Protein AF-A0A2N2P9V5-F1 (afdb_monomer_lite)

pLDDT: mean 80.11, std 11.44, range [45.22, 93.62]

Structure (mmCIF, N/CA/C/O backbone):
data_AF-A0A2N2P9V5-F1
#
_entry.id   AF-A0A2N2P9V5-F1
#
loop_
_atom_site.group_PDB
_atom_site.id
_atom_site.type_symbol
_atom_site.label_atom_id
_atom_site.label_alt_id
_atom_site.label_comp_id
_atom_site.label_asym_id
_atom_site.label_entity_id
_atom_site.label_seq_id
_atom_site.pdbx_PDB_ins_code
_atom_site.Cartn_x
_atom_site.Cartn_y
_atom_site.Cartn_z
_atom_site.occupancy
_atom_site.B_iso_or_equiv
_atom_site.auth_seq_id
_atom_site.auth_comp_id
_atom_site.auth_asym_id
_atom_site.auth_atom_id
_atom_site.pdbx_PDB_model_num
ATOM 1 N N . MET A 1 1 ? 6.925 1.465 0.006 1.00 77.19 1 MET A N 1
ATOM 2 C CA . MET A 1 1 ? 7.018 1.999 -1.367 1.00 77.19 1 MET A CA 1
ATOM 3 C C . MET A 1 1 ? 5.966 1.330 -2.227 1.00 77.19 1 MET A C 1
ATOM 5 O O . MET A 1 1 ? 5.758 0.132 -2.073 1.00 77.19 1 MET A O 1
ATOM 9 N N . LEU A 1 2 ? 5.295 2.099 -3.077 1.00 81.44 2 LEU A N 1
ATOM 10 C CA . LEU A 1 2 ? 4.470 1.580 -4.163 1.00 81.44 2 LEU A CA 1
ATOM 11 C C . LEU A 1 2 ? 5.374 1.218 -5.333 1.00 81.44 2 LEU A C 1
ATOM 13 O O . LEU A 1 2 ? 6.295 1.972 -5.643 1.00 81.44 2 LEU A O 1
ATOM 17 N N . ASP A 1 3 ? 5.104 0.077 -5.952 1.00 83.06 3 ASP A N 1
ATOM 18 C CA . ASP A 1 3 ? 5.761 -0.371 -7.174 1.00 83.06 3 ASP A CA 1
ATOM 19 C C . ASP A 1 3 ? 4.865 -0.025 -8.368 1.00 83.06 3 ASP A C 1
ATOM 21 O O . ASP A 1 3 ? 3.714 -0.461 -8.438 1.00 83.06 3 ASP A O 1
ATOM 25 N N . TRP A 1 4 ? 5.389 0.791 -9.281 1.00 83.06 4 TRP A N 1
ATOM 26 C CA . TRP A 1 4 ? 4.712 1.206 -10.511 1.00 83.06 4 TRP A CA 1
ATOM 27 C C . TRP A 1 4 ? 5.159 0.386 -11.733 1.00 83.06 4 TRP A C 1
ATOM 29 O O . TRP A 1 4 ? 4.723 0.653 -12.856 1.00 83.06 4 TRP A O 1
ATOM 39 N N . GLY A 1 5 ? 6.038 -0.599 -11.542 1.00 79.81 5 GLY A N 1
ATOM 40 C CA . GLY A 1 5 ? 6.714 -1.343 -12.597 1.00 79.81 5 GLY A CA 1
ATOM 41 C C . GLY A 1 5 ? 7.853 -0.552 -13.249 1.00 79.81 5 GLY A C 1
ATOM 42 O O . GLY A 1 5 ? 8.105 0.613 -12.942 1.00 79.81 5 GLY A O 1
ATOM 43 N N . ASN A 1 6 ? 8.570 -1.188 -14.183 1.00 83.56 6 ASN A N 1
ATOM 44 C CA . ASN A 1 6 ? 9.707 -0.586 -14.899 1.00 83.56 6 ASN A CA 1
ATOM 45 C C . ASN A 1 6 ? 10.760 0.034 -13.968 1.00 83.56 6 ASN A C 1
ATOM 47 O O . ASN A 1 6 ? 11.271 1.117 -14.260 1.00 83.56 6 ASN A O 1
ATOM 51 N N . HIS A 1 7 ? 11.054 -0.630 -12.847 1.00 83.69 7 HIS A N 1
ATOM 52 C CA . HIS A 1 7 ? 11.999 -0.149 -11.837 1.00 83.69 7 HIS A CA 1
ATOM 53 C C . HIS A 1 7 ? 11.586 1.156 -11.140 1.00 83.69 7 HIS A C 1
ATOM 55 O O . HIS A 1 7 ? 12.412 1.763 -10.462 1.00 83.69 7 HIS A O 1
ATOM 61 N N . ARG A 1 8 ? 10.336 1.613 -11.294 1.00 83.94 8 ARG A N 1
ATOM 62 C CA . ARG A 1 8 ? 9.841 2.852 -10.688 1.00 83.94 8 ARG A CA 1
ATOM 63 C C . ARG A 1 8 ? 9.098 2.553 -9.406 1.00 83.94 8 ARG A C 1
ATOM 65 O O . ARG A 1 8 ? 8.140 1.785 -9.386 1.00 83.94 8 ARG A O 1
ATOM 72 N N . PHE A 1 9 ? 9.489 3.258 -8.361 1.00 84.94 9 PHE A N 1
ATOM 73 C CA . PHE A 1 9 ? 8.875 3.141 -7.059 1.00 84.94 9 PHE A CA 1
ATOM 74 C C . PHE A 1 9 ? 8.556 4.517 -6.496 1.00 84.94 9 PHE A C 1
ATOM 76 O O . PHE A 1 9 ? 9.220 5.498 -6.825 1.00 84.94 9 PHE A O 1
ATOM 83 N N . GLN A 1 10 ? 7.552 4.587 -5.630 1.00 84.50 10 GLN A N 1
ATOM 84 C CA . GLN A 1 10 ? 7.182 5.816 -4.936 1.00 84.50 10 GLN A CA 1
ATOM 85 C C . GLN A 1 10 ? 7.101 5.577 -3.434 1.00 84.50 10 GLN A C 1
ATOM 87 O O . GLN A 1 10 ? 6.495 4.606 -2.967 1.00 84.50 10 GLN A O 1
ATOM 92 N N . ASP A 1 11 ? 7.714 6.462 -2.661 1.00 82.81 11 ASP A N 1
ATOM 93 C CA . ASP A 1 11 ? 7.527 6.492 -1.222 1.00 82.81 11 ASP A CA 1
ATOM 94 C C . ASP A 1 11 ? 6.146 7.077 -0.883 1.00 82.81 11 ASP A C 1
ATOM 96 O O . ASP A 1 11 ? 5.784 8.157 -1.337 1.00 82.81 11 ASP A O 1
ATOM 100 N N . ILE A 1 12 ? 5.347 6.350 -0.098 1.00 79.31 12 ILE A N 1
ATOM 101 C CA . ILE A 1 12 ? 3.970 6.757 0.240 1.00 79.31 12 ILE A CA 1
ATOM 102 C C . ILE A 1 12 ? 3.904 7.838 1.321 1.00 79.31 12 ILE A C 1
ATOM 104 O O . ILE A 1 12 ? 2.836 8.396 1.555 1.00 79.31 12 ILE A O 1
ATOM 108 N N . TYR A 1 13 ? 5.010 8.085 2.019 1.00 76.62 13 TYR A N 1
ATOM 109 C CA . TYR A 1 13 ? 5.097 9.061 3.092 1.00 76.62 13 TYR A CA 1
ATOM 110 C C . TYR A 1 13 ? 5.611 10.408 2.571 1.00 76.62 13 TYR A C 1
ATOM 112 O O . TYR A 1 13 ? 4.977 11.431 2.821 1.00 76.62 13 TYR A O 1
ATOM 120 N N . SER A 1 14 ? 6.728 10.421 1.836 1.00 78.50 14 SER A N 1
ATOM 121 C CA . SER A 1 14 ? 7.296 11.645 1.249 1.00 78.50 14 SER A CA 1
ATOM 122 C C . SER A 1 14 ? 6.717 11.983 -0.125 1.00 78.50 14 SER A C 1
ATOM 124 O O . SER A 1 14 ? 6.754 13.140 -0.536 1.00 78.50 14 SER A O 1
ATOM 126 N N . GLY A 1 15 ? 6.188 10.989 -0.841 1.00 78.31 15 GLY A N 1
ATOM 127 C CA . GLY A 1 15 ? 5.758 11.132 -2.228 1.00 78.31 15 GLY A CA 1
ATOM 128 C C . GLY A 1 15 ? 6.885 11.058 -3.253 1.00 78.31 15 GLY A C 1
ATOM 129 O O . GLY A 1 15 ? 6.605 11.093 -4.452 1.00 78.31 15 GLY A O 1
ATOM 130 N N . GLU A 1 16 ? 8.139 10.946 -2.808 1.00 82.44 16 GLU A N 1
ATOM 131 C CA . GLU A 1 16 ? 9.305 10.913 -3.686 1.00 82.44 16 GLU A CA 1
ATOM 132 C C . GLU A 1 16 ? 9.302 9.659 -4.563 1.00 82.44 16 GLU A C 1
ATOM 134 O O . GLU A 1 16 ? 9.095 8.535 -4.096 1.00 82.44 16 GLU A O 1
ATOM 139 N N . SER A 1 17 ? 9.557 9.855 -5.856 1.00 84.56 17 SER A N 1
ATOM 140 C CA . SER A 1 17 ? 9.758 8.768 -6.808 1.00 84.56 17 SER A CA 1
ATOM 141 C C . SER A 1 17 ? 11.236 8.404 -6.908 1.00 84.56 17 SER A C 1
ATOM 143 O O . SER A 1 17 ? 12.090 9.286 -6.999 1.00 84.56 17 SER A O 1
ATOM 145 N N . VAL A 1 18 ? 11.535 7.114 -6.995 1.00 84.88 18 VAL A N 1
ATOM 146 C CA . VAL A 1 18 ? 12.887 6.595 -7.205 1.00 84.88 18 VAL A CA 1
ATOM 147 C C . VAL A 1 18 ? 12.882 5.536 -8.303 1.00 84.88 18 VAL A C 1
ATOM 149 O O . VAL A 1 18 ? 11.937 4.755 -8.429 1.00 84.88 18 VAL A O 1
ATOM 152 N N . ILE A 1 19 ? 13.945 5.515 -9.107 1.00 85.12 19 ILE A N 1
ATOM 153 C CA . ILE A 1 19 ? 14.213 4.445 -10.069 1.00 85.12 19 ILE A CA 1
ATOM 154 C C . ILE A 1 19 ? 15.285 3.540 -9.465 1.00 85.12 19 ILE A C 1
ATOM 156 O O . ILE A 1 19 ? 16.374 4.011 -9.143 1.00 85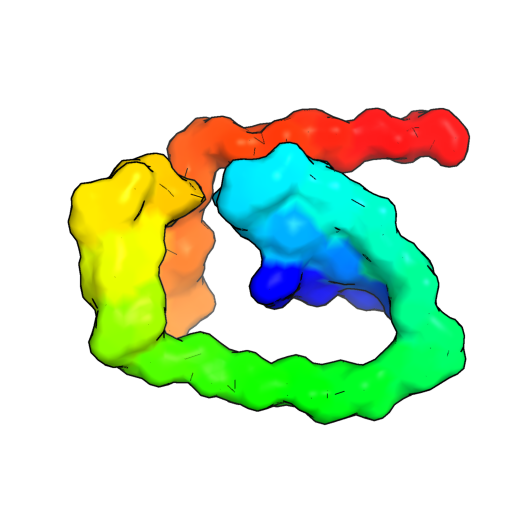.12 19 ILE A O 1
ATOM 160 N N . LEU A 1 20 ? 14.979 2.256 -9.286 1.00 81.88 20 LEU A N 1
ATOM 161 C CA . LEU A 1 20 ? 15.894 1.275 -8.703 1.00 81.88 20 LEU A CA 1
ATOM 162 C C . LEU A 1 20 ? 16.379 0.301 -9.777 1.00 81.88 20 LEU A C 1
ATOM 164 O O . LEU A 1 20 ? 15.612 -0.523 -10.247 1.00 81.88 20 LEU A O 1
ATOM 168 N N . GLU A 1 21 ? 17.662 0.344 -10.135 1.00 73.88 21 GLU A N 1
ATOM 169 C CA . GLU A 1 21 ? 18.235 -0.461 -11.234 1.00 73.88 21 GLU A CA 1
ATOM 170 C C . GLU A 1 21 ? 18.195 -1.986 -11.031 1.00 73.88 21 GLU A C 1
ATOM 172 O O . GLU A 1 21 ? 18.497 -2.736 -11.955 1.00 73.88 21 GLU A O 1
ATOM 177 N N . ASN A 1 22 ? 17.847 -2.453 -9.833 1.00 67.00 22 ASN A N 1
ATOM 178 C CA . ASN A 1 22 ? 17.781 -3.869 -9.503 1.00 67.00 22 ASN A CA 1
ATOM 179 C C . ASN A 1 22 ? 16.363 -4.234 -9.068 1.00 67.00 22 ASN A C 1
ATOM 181 O O . ASN A 1 22 ? 15.734 -3.474 -8.326 1.00 67.00 22 ASN A O 1
ATOM 1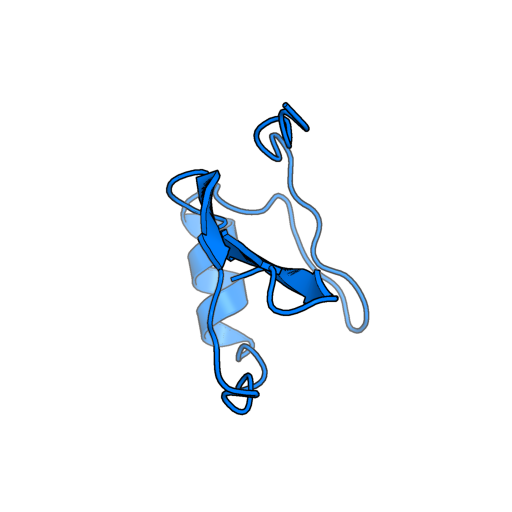85 N N . GLU A 1 23 ? 15.906 -5.427 -9.454 1.00 63.34 23 GLU A N 1
ATOM 186 C CA . GLU A 1 23 ? 14.709 -6.073 -8.906 1.00 63.34 23 GLU A CA 1
ATOM 187 C C . GLU A 1 23 ? 14.959 -6.413 -7.427 1.00 63.34 23 GLU A C 1
ATOM 189 O O . GLU A 1 23 ? 15.230 -7.551 -7.043 1.00 63.34 23 GLU A O 1
ATOM 194 N N . MET A 1 24 ? 14.954 -5.398 -6.562 1.00 59.69 24 MET A N 1
ATOM 195 C CA . MET A 1 24 ? 14.976 -5.625 -5.128 1.00 59.69 24 MET A CA 1
ATOM 196 C C . MET A 1 24 ? 13.660 -6.288 -4.749 1.00 59.69 24 MET A C 1
ATOM 198 O O . MET A 1 24 ? 12.588 -5.733 -4.979 1.00 59.69 24 MET A O 1
ATOM 202 N N . ALA A 1 25 ? 13.762 -7.484 -4.166 1.00 56.81 25 ALA A N 1
ATOM 203 C CA . ALA A 1 25 ? 12.629 -8.195 -3.607 1.00 56.81 25 ALA A CA 1
ATOM 204 C C . ALA A 1 25 ? 11.869 -7.257 -2.660 1.00 56.81 25 ALA A C 1
ATOM 206 O O . ALA A 1 25 ? 12.372 -6.866 -1.604 1.00 56.81 25 ALA A O 1
ATOM 207 N N . THR A 1 26 ? 10.662 -6.870 -3.059 1.00 66.06 26 THR A N 1
ATOM 208 C CA . THR A 1 26 ? 9.758 -6.119 -2.203 1.00 66.06 26 THR A CA 1
ATOM 209 C C . THR A 1 26 ? 9.231 -7.079 -1.146 1.00 66.06 26 THR A C 1
ATOM 211 O O . THR A 1 26 ? 8.612 -8.102 -1.438 1.00 66.06 26 THR A O 1
ATOM 214 N N . PHE A 1 27 ? 9.533 -6.790 0.118 1.00 70.62 27 PHE A N 1
ATOM 215 C CA . PHE A 1 27 ? 8.958 -7.551 1.217 1.00 70.62 27 PHE A CA 1
ATOM 216 C C . PHE A 1 27 ? 7.493 -7.139 1.391 1.00 70.62 27 PHE A C 1
ATOM 218 O O . PHE A 1 27 ? 7.195 -5.941 1.356 1.00 70.62 27 PHE A O 1
ATOM 225 N N . PRO A 1 28 ? 6.574 -8.098 1.590 1.00 75.12 28 PRO A N 1
ATOM 226 C CA . PRO A 1 28 ? 5.185 -7.771 1.857 1.00 75.12 28 PRO A CA 1
ATOM 227 C C . PRO A 1 28 ? 5.090 -6.977 3.158 1.00 75.12 28 PRO A C 1
ATOM 229 O O . PRO A 1 28 ? 5.724 -7.319 4.160 1.00 75.12 28 PRO A O 1
ATOM 232 N N . ILE A 1 29 ? 4.276 -5.925 3.133 1.00 81.69 29 ILE A N 1
ATOM 233 C CA . ILE A 1 29 ? 3.999 -5.124 4.318 1.00 81.69 29 ILE A CA 1
ATOM 234 C C . ILE A 1 29 ? 3.207 -5.953 5.334 1.00 81.69 29 ILE A C 1
ATOM 236 O O . ILE A 1 29 ? 2.270 -6.676 4.985 1.00 81.69 29 ILE A O 1
ATOM 240 N N . LYS A 1 30 ? 3.590 -5.877 6.605 1.00 89.25 30 LYS A N 1
ATOM 241 C CA . LYS A 1 30 ? 2.926 -6.592 7.696 1.00 89.25 30 LYS A CA 1
ATOM 242 C C . LYS A 1 30 ? 1.712 -5.812 8.185 1.00 89.25 30 LYS A C 1
ATOM 244 O O . LYS A 1 30 ? 1.669 -4.586 8.136 1.00 89.25 30 LYS A O 1
ATOM 249 N N . GLU A 1 31 ? 0.762 -6.520 8.783 1.00 90.31 31 GLU A N 1
ATOM 250 C CA . GLU A 1 31 ? -0.447 -5.917 9.358 1.00 90.31 31 GL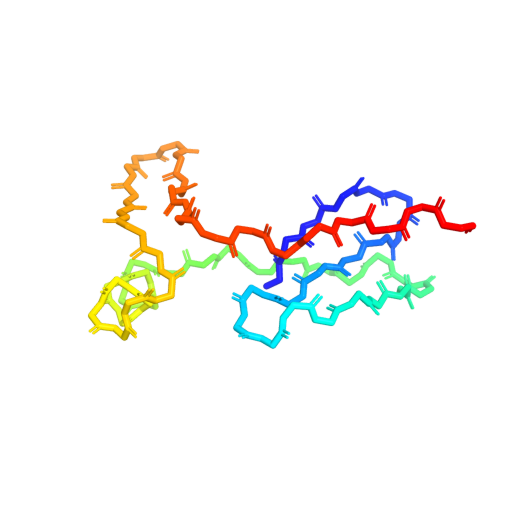U A CA 1
ATOM 251 C C . GLU A 1 31 ? -0.137 -4.828 10.402 1.00 90.31 31 GLU A C 1
ATOM 253 O O . GLU A 1 31 ? -0.751 -3.765 10.404 1.00 90.31 31 GLU A O 1
ATOM 258 N N . ASN A 1 32 ? 0.876 -5.033 11.252 1.00 92.06 32 ASN A N 1
ATOM 259 C CA . ASN A 1 32 ? 1.290 -4.020 12.230 1.00 92.06 32 ASN A CA 1
ATOM 260 C C . ASN A 1 32 ? 1.831 -2.741 11.571 1.00 92.06 32 ASN A C 1
ATOM 262 O O . ASN A 1 32 ? 1.619 -1.649 12.095 1.00 92.06 32 ASN A O 1
ATOM 266 N N . GLU A 1 33 ? 2.498 -2.865 10.423 1.00 89.50 33 GLU A N 1
ATOM 267 C CA . GLU A 1 33 ? 2.997 -1.721 9.654 1.00 89.50 33 GLU A CA 1
ATOM 268 C C . GLU A 1 33 ? 1.831 -0.988 8.978 1.00 89.50 33 GLU A C 1
ATOM 270 O O . GLU A 1 33 ? 1.766 0.238 9.024 1.00 89.50 33 GLU A O 1
ATOM 275 N N . LEU A 1 34 ? 0.847 -1.725 8.452 1.00 90.56 34 LEU A N 1
ATOM 276 C CA . LEU A 1 34 ? -0.397 -1.159 7.918 1.00 90.56 34 LEU A CA 1
ATOM 277 C C . LEU A 1 34 ? -1.218 -0.427 8.991 1.00 90.56 34 LEU A C 1
ATOM 279 O O . LEU A 1 34 ? -1.737 0.662 8.747 1.00 90.56 34 LEU A O 1
ATOM 283 N N . ASN A 1 35 ? -1.308 -0.981 10.201 1.00 93.44 35 ASN A N 1
ATOM 284 C CA . ASN A 1 35 ? -1.967 -0.327 11.333 1.00 93.44 35 ASN A CA 1
ATOM 285 C C . ASN A 1 35 ? -1.265 0.971 11.726 1.00 93.44 35 ASN A C 1
ATOM 287 O O . ASN A 1 35 ? -1.931 1.981 11.970 1.00 93.44 35 ASN A O 1
ATOM 291 N N . TRP A 1 36 ? 0.068 0.961 11.744 1.00 91.75 36 TRP A N 1
ATOM 292 C CA . TRP A 1 36 ? 0.849 2.163 11.996 1.00 91.75 36 TRP A CA 1
ATOM 293 C C . TRP A 1 36 ? 0.587 3.229 10.922 1.00 91.75 36 TRP A C 1
ATOM 295 O O . TRP A 1 36 ? 0.202 4.341 11.279 1.00 91.75 36 TRP A O 1
ATOM 305 N N . LEU A 1 37 ? 0.655 2.870 9.635 1.00 88.00 37 LEU A N 1
ATOM 306 C CA . LEU A 1 37 ? 0.377 3.775 8.509 1.00 88.00 37 LEU A CA 1
ATOM 307 C C . LEU A 1 37 ? -1.039 4.364 8.538 1.00 88.00 37 LEU A C 1
ATOM 309 O O . LEU A 1 37 ? -1.258 5.513 8.151 1.00 88.00 37 LEU A O 1
ATOM 313 N N . LYS A 1 38 ? -2.023 3.577 8.982 1.00 91.69 38 LYS A N 1
ATOM 314 C CA . LYS A 1 38 ? -3.397 4.055 9.159 1.00 91.69 38 LYS A CA 1
ATOM 315 C C . LYS A 1 38 ? -3.479 5.051 10.315 1.00 91.69 38 LYS A C 1
ATOM 317 O O . LYS A 1 38 ? -4.126 6.086 10.191 1.00 91.69 38 LYS A O 1
ATOM 322 N N . SER A 1 39 ? -2.812 4.759 11.433 1.00 91.25 39 SER A N 1
ATOM 323 C CA . SER A 1 39 ? -2.793 5.644 12.605 1.00 91.25 39 SER A CA 1
ATOM 324 C C . SER A 1 39 ? -2.036 6.955 12.370 1.00 91.25 39 SER A C 1
ATOM 326 O O . SER A 1 39 ? -2.415 7.977 12.936 1.00 91.25 39 SER A O 1
ATOM 328 N N . SER A 1 40 ? -1.010 6.948 11.511 1.00 89.12 40 SER A N 1
ATOM 329 C CA . SER A 1 40 ? -0.259 8.143 11.112 1.00 89.12 40 SER A CA 1
ATOM 330 C C . SER A 1 40 ? -0.995 9.005 10.082 1.00 89.12 40 SER A C 1
ATOM 332 O O . SER A 1 40 ? -0.526 10.093 9.758 1.00 89.12 40 SER A O 1
ATOM 3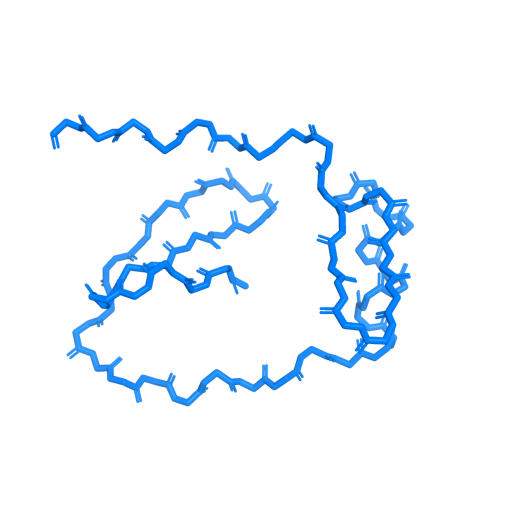34 N N . GLY A 1 41 ? -2.129 8.532 9.552 1.00 87.06 41 GLY A N 1
ATOM 335 C CA . GLY A 1 41 ? -2.889 9.207 8.499 1.00 87.06 41 GLY A CA 1
ATOM 336 C C . GLY A 1 41 ? -2.266 9.095 7.104 1.00 87.06 41 GLY A C 1
ATOM 337 O O . GLY A 1 41 ? -2.734 9.756 6.181 1.00 87.06 41 GLY A O 1
ATOM 338 N N . THR A 1 42 ? -1.235 8.261 6.931 1.00 85.25 42 THR A N 1
ATOM 339 C CA . THR A 1 42 ? -0.574 8.033 5.635 1.00 85.25 42 THR A CA 1
ATOM 340 C C . THR A 1 42 ? -1.477 7.254 4.676 1.00 85.25 42 THR A C 1
ATOM 342 O O . THR A 1 42 ? -1.481 7.511 3.475 1.00 85.25 42 THR A O 1
ATOM 345 N N . ILE A 1 43 ? -2.288 6.333 5.2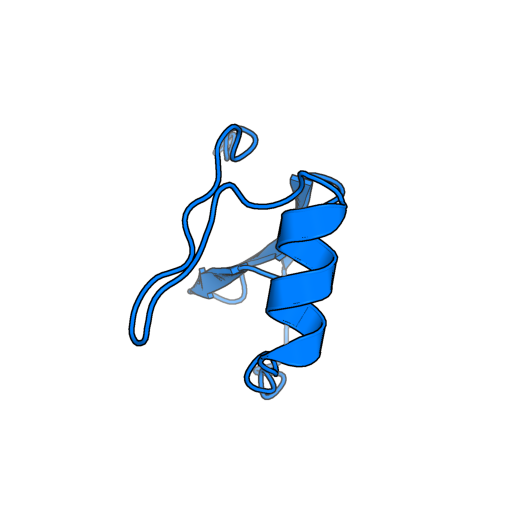03 1.00 90.00 43 ILE A N 1
ATOM 346 C CA . ILE A 1 43 ? -3.319 5.610 4.446 1.00 90.00 43 ILE A CA 1
ATOM 347 C C . ILE A 1 43 ? -4.690 5.829 5.095 1.00 90.00 43 ILE A C 1
ATOM 349 O O . ILE A 1 43 ? -4.793 6.018 6.307 1.00 90.00 43 ILE A O 1
ATOM 353 N N . SER A 1 44 ? -5.760 5.766 4.303 1.00 91.00 44 SER A N 1
ATOM 354 C CA . SER A 1 44 ? -7.138 5.840 4.805 1.00 91.00 44 SER A CA 1
ATOM 355 C C . SER A 1 44 ? -7.617 4.511 5.388 1.00 91.00 44 SER A C 1
ATOM 357 O O . SER A 1 44 ? -8.428 4.470 6.319 1.00 91.00 44 SER A O 1
ATOM 359 N N . GLY A 1 45 ? -7.079 3.407 4.876 1.00 92.94 45 GLY A N 1
ATOM 360 C CA . GLY A 1 45 ? -7.388 2.063 5.329 1.00 92.94 45 GLY A CA 1
ATOM 361 C C . GLY A 1 45 ? -6.756 1.004 4.440 1.00 92.94 45 GLY A C 1
ATOM 362 O O . GLY A 1 45 ? -6.026 1.309 3.501 1.00 92.94 45 GLY A O 1
ATOM 363 N N . TYR A 1 46 ? -7.052 -0.251 4.746 1.00 93.62 46 TYR A N 1
ATOM 364 C CA . TYR A 1 46 ? -6.640 -1.401 3.955 1.00 93.62 46 TYR A CA 1
ATOM 365 C C . TYR A 1 46 ? -7.621 -2.558 4.178 1.00 93.62 46 TYR A C 1
ATOM 367 O O . TYR A 1 46 ? -8.350 -2.576 5.176 1.00 93.62 46 TYR A O 1
ATOM 375 N N . ASP A 1 47 ? -7.638 -3.503 3.248 1.00 92.75 47 ASP A N 1
ATOM 376 C CA . ASP A 1 47 ? -8.294 -4.801 3.373 1.00 92.75 47 ASP A CA 1
ATOM 377 C C . ASP A 1 47 ? -7.327 -5.924 2.955 1.00 92.75 47 ASP A C 1
ATOM 379 O O . ASP A 1 47 ? -6.121 -5.709 2.849 1.00 92.75 47 ASP A O 1
ATOM 383 N N . VAL A 1 48 ? -7.845 -7.140 2.761 1.00 86.12 48 VAL A N 1
ATOM 384 C CA . VAL A 1 48 ? -7.042 -8.323 2.405 1.00 86.12 48 VAL A CA 1
ATOM 385 C C . VAL A 1 48 ? -6.286 -8.144 1.080 1.00 86.12 48 VAL A C 1
ATOM 387 O O . VAL A 1 48 ? -5.261 -8.788 0.873 1.00 86.12 48 VAL A O 1
ATOM 390 N N . LEU A 1 49 ? -6.786 -7.296 0.180 1.00 87.06 49 LEU A N 1
ATOM 391 C CA . LEU A 1 49 ? -6.274 -7.120 -1.177 1.00 87.06 49 LEU A CA 1
ATOM 392 C C . LEU A 1 49 ? -5.795 -5.69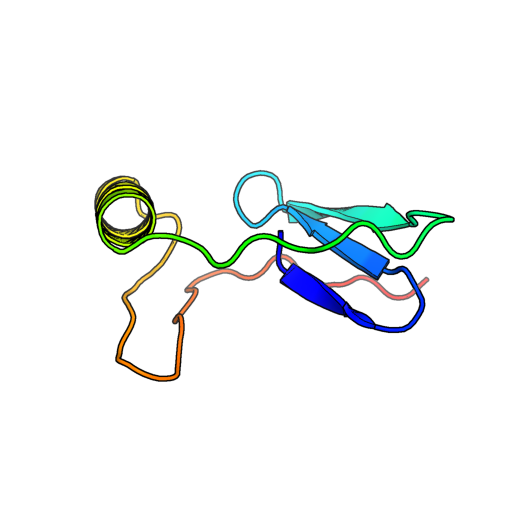4 -1.471 1.00 87.06 49 LEU A C 1
ATOM 394 O O . LEU A 1 49 ? -4.982 -5.514 -2.373 1.00 87.06 49 LEU A O 1
ATOM 398 N N . ASN A 1 50 ? -6.288 -4.687 -0.747 1.00 87.44 50 ASN A N 1
ATOM 399 C CA . ASN A 1 50 ? -6.112 -3.284 -1.113 1.00 87.44 50 ASN A CA 1
ATOM 400 C C . ASN A 1 50 ? -5.563 -2.434 0.030 1.00 87.44 50 ASN A C 1
ATOM 402 O O . ASN A 1 50 ? -5.885 -2.641 1.198 1.00 87.44 50 ASN A O 1
ATOM 406 N N . VAL A 1 51 ? -4.814 -1.394 -0.339 1.00 88.19 51 VAL A N 1
ATOM 407 C CA . VAL A 1 51 ? -4.448 -0.271 0.530 1.00 88.19 51 VAL A CA 1
ATOM 408 C C . VAL A 1 51 ? -5.032 0.998 -0.083 1.00 88.19 51 VAL A C 1
ATOM 410 O O . VAL A 1 51 ? -4.821 1.278 -1.260 1.00 88.19 51 VAL A O 1
ATOM 413 N N . TYR A 1 52 ? -5.775 1.762 0.709 1.00 88.12 52 TYR A N 1
ATOM 414 C CA . TYR A 1 52 ? -6.474 2.969 0.277 1.00 88.12 52 TYR A CA 1
ATOM 415 C C . TYR A 1 52 ? -5.701 4.207 0.747 1.00 88.12 52 TYR A C 1
ATOM 417 O O . TYR A 1 52 ? -5.387 4.332 1.930 1.00 88.12 52 TYR A O 1
ATOM 425 N N . ILE A 1 53 ? -5.392 5.135 -0.162 1.00 86.31 53 ILE A N 1
ATOM 426 C CA . ILE A 1 53 ? -4.562 6.323 0.107 1.00 86.31 53 ILE A CA 1
ATOM 427 C C . ILE A 1 53 ? -5.372 7.574 -0.253 1.00 86.31 53 ILE A C 1
ATOM 429 O O . ILE A 1 53 ? -6.007 7.604 -1.302 1.00 86.31 53 ILE A O 1
ATOM 433 N N . PHE A 1 54 ? -5.391 8.591 0.618 1.00 75.50 54 PHE A N 1
ATOM 434 C CA . PHE A 1 54 ? -6.184 9.810 0.392 1.00 75.50 54 PHE A CA 1
ATOM 435 C C . PHE A 1 54 ? -5.562 10.749 -0.644 1.00 75.50 54 PHE A C 1
ATOM 437 O O . PHE A 1 54 ? -6.259 11.235 -1.526 1.00 75.50 54 PHE A O 1
ATOM 444 N N . ASN A 1 55 ? -4.259 11.005 -0.517 1.00 70.69 55 ASN A N 1
ATOM 445 C CA . ASN A 1 55 ? -3.537 12.009 -1.291 1.00 70.69 55 ASN A CA 1
ATOM 446 C C . ASN A 1 55 ? -2.290 11.365 -1.879 1.00 70.69 55 ASN A C 1
ATOM 448 O O . ASN A 1 55 ? -1.186 11.617 -1.401 1.00 70.69 55 ASN A O 1
ATOM 452 N N . LEU A 1 56 ? -2.468 10.485 -2.864 1.00 72.19 56 LEU A N 1
ATOM 453 C CA . LEU A 1 56 ? -1.318 10.015 -3.620 1.00 72.19 56 LEU A CA 1
ATOM 454 C C . LEU A 1 56 ? -0.736 11.231 -4.357 1.00 72.19 56 LEU A C 1
ATOM 456 O O . LEU A 1 56 ? -1.466 11.833 -5.146 1.00 72.19 56 LEU A O 1
ATOM 460 N N . PRO A 1 57 ? 0.505 11.653 -4.065 1.00 66.38 57 PRO A N 1
ATOM 461 C CA . PRO A 1 57 ? 1.077 12.805 -4.738 1.00 66.38 57 PRO A CA 1
ATOM 462 C C . PRO A 1 57 ? 1.163 12.510 -6.233 1.00 66.38 57 PRO A C 1
ATOM 464 O O . PRO A 1 57 ? 1.559 11.404 -6.619 1.00 66.38 57 PRO A O 1
ATOM 467 N N . ASP A 1 58 ? 0.746 13.489 -7.042 1.00 65.75 58 ASP A N 1
ATOM 468 C CA . ASP A 1 58 ? 0.677 13.354 -8.493 1.00 65.75 58 ASP A CA 1
ATOM 469 C C . ASP A 1 58 ? 2.011 12.848 -9.032 1.00 65.75 58 ASP A C 1
ATOM 471 O O . ASP A 1 58 ? 3.082 13.409 -8.780 1.00 65.75 58 ASP A O 1
ATOM 475 N N . PHE A 1 59 ? 1.927 11.764 -9.791 1.00 62.22 59 PHE A N 1
ATOM 476 C CA . PHE A 1 59 ? 3.058 11.238 -10.524 1.00 62.22 59 PHE A CA 1
ATOM 477 C C . PHE A 1 59 ? 3.247 12.139 -11.749 1.00 62.22 59 PHE A C 1
ATOM 479 O O . PHE A 1 59 ? 2.737 11.837 -12.827 1.00 62.22 59 PHE A O 1
ATOM 486 N N . ASN A 1 60 ? 3.911 13.288 -11.578 1.00 53.38 60 ASN A N 1
ATOM 487 C CA . ASN A 1 60 ? 4.272 14.149 -12.703 1.00 53.38 60 ASN A CA 1
ATOM 488 C C . ASN A 1 60 ? 5.198 13.358 -13.635 1.00 53.38 60 ASN A C 1
ATOM 490 O O . ASN A 1 60 ? 6.380 13.164 -13.359 1.00 53.38 60 ASN A O 1
ATOM 494 N N . GLN A 1 61 ? 4.618 12.855 -14.723 1.00 49.00 61 GLN A N 1
ATOM 495 C CA . GLN A 1 61 ? 5.333 12.312 -15.866 1.00 49.00 61 GLN A CA 1
ATOM 496 C C . GLN A 1 61 ? 5.842 13.502 -16.690 1.00 49.00 61 GLN A C 1
ATOM 498 O O . GLN A 1 61 ? 5.132 13.975 -17.575 1.00 49.00 61 GLN A O 1
ATOM 503 N N . GLU A 1 62 ? 7.025 14.021 -16.363 1.00 45.22 62 GLU A N 1
ATOM 504 C CA . GLU A 1 62 ? 7.820 14.805 -17.324 1.00 45.22 62 GLU A CA 1
ATOM 505 C C . GLU A 1 62 ? 8.728 13.882 -18.145 1.00 45.22 62 GLU A C 1
ATOM 507 O O . GLU A 1 62 ? 9.335 12.952 -17.557 1.00 45.22 62 GLU A O 1
#

Radius of gyration: 12.34 Å; chains: 1; bounding box: 26×23×30 Å

Foldseek 3Di:
DDDPDPQWDADLPVRDIDRDPDPDPDDDDDPVNQVVCCVVLSFVHADPPDTHGDCNDDPPPD

Sequence (62 aa):
MLDWGNHRFQDIYSGESVILENEMATFPIKENELNWLKSSGTISGYDVLNVYIFNLPDFNQE

Secondary structure (DSSP, 8-state):
-EEEETTEEE-TTT--EEE-SS---PPPPPHHHHHHHHHTTS-SEE-SS-EE-S-PPP----